Protein AF-A0A1Z4KX45-F1 (afdb_monomer)

Organism: NCBI:txid1973479

Foldseek 3Di:
DDPPPPPDDDDDDDDPVRVVVLVVVCVVVVNDSVVVVVVVVVVDDDPDPPPPDDPPDD

pLDDT: mean 81.47, std 18.09, range [42.72, 97.94]

Sequence (58 aa):
MNKKWAVKRITINLASNEAENLEKYCYQTGRPATDVIRELIRGLTTTKHDNTKHPTSI

Radius of gyration: 17.81 Å; Cα contacts (8 Å, |Δi|>4): 9; chains: 1; bounding box: 36×26×55 Å

InterPro domains:
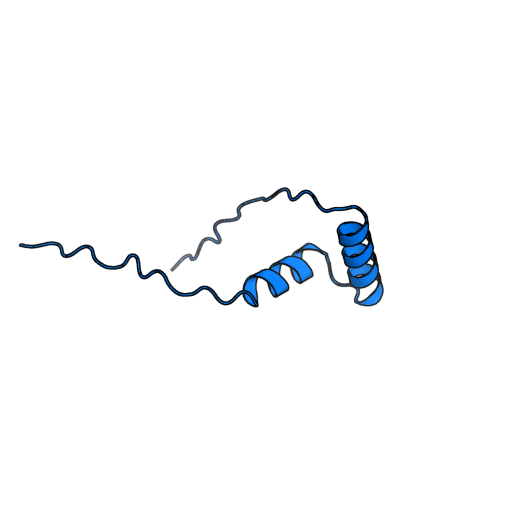  IPR010985 Ribbon-helix-helix [SSF47598] (4-45)

Solvent-accessible surface area (backbone atoms only — not comparable to full-atom values): 4063 Å² total; per-residue (Å²): 133,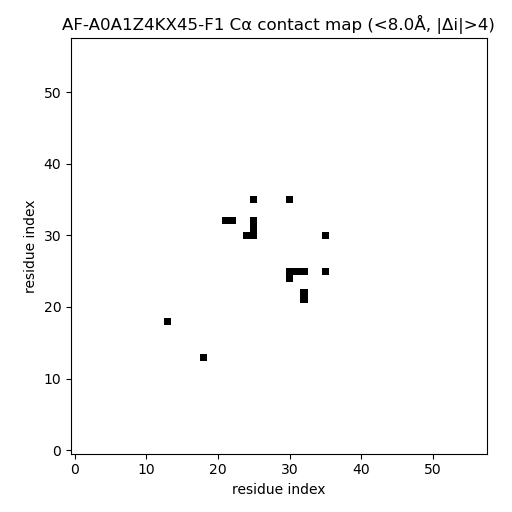86,80,71,72,83,84,72,89,80,88,80,90,67,57,71,69,56,47,51,52,51,51,53,51,24,65,76,69,72,46,56,66,70,57,56,53,52,49,55,59,69,67,56,82,73,80,79,78,78,84,82,78,79,81,81,78,129

Mean predicted aligned error: 10.43 Å

Nearest PDB structures (foldseek):
  7vp4-assembly2_F  TM=6.504E-01  e=3.436E+00  Arabidopsis thaliana

Structure (mmCIF, N/CA/C/O backbone):
data_AF-A0A1Z4KX45-F1
#
_entry.id   AF-A0A1Z4KX45-F1
#
loop_
_atom_site.group_PDB
_atom_site.id
_atom_site.type_symbol
_atom_site.label_atom_id
_atom_site.label_alt_id
_atom_site.label_comp_id
_atom_site.label_asym_id
_atom_site.label_entity_id
_atom_site.label_seq_id
_atom_site.pdbx_PDB_ins_code
_atom_site.Cartn_x
_atom_site.Cartn_y
_atom_site.Cartn_z
_atom_site.occupancy
_atom_site.B_iso_or_equiv
_atom_site.auth_seq_id
_atom_site.auth_comp_id
_atom_site.auth_asym_id
_atom_site.auth_atom_id
_atom_site.pdbx_PDB_model_num
ATOM 1 N N . MET A 1 1 ? -24.000 -12.220 -20.346 1.00 42.72 1 MET A N 1
ATOM 2 C CA . MET A 1 1 ? -22.942 -11.663 -21.221 1.00 42.72 1 MET A CA 1
ATOM 3 C C . MET A 1 1 ? -21.633 -11.661 -20.445 1.00 42.72 1 MET A C 1
ATOM 5 O O . MET A 1 1 ? -21.532 -10.995 -19.423 1.00 42.72 1 MET A O 1
ATOM 9 N N . ASN A 1 2 ? -20.690 -12.503 -20.864 1.00 49.34 2 ASN A N 1
ATOM 10 C CA . ASN A 1 2 ? -19.449 -12.808 -20.158 1.00 49.34 2 ASN A CA 1
ATOM 11 C C . ASN A 1 2 ? -18.511 -11.586 -20.235 1.00 49.34 2 ASN A C 1
ATOM 13 O O . ASN A 1 2 ? -17.740 -11.462 -21.186 1.00 49.34 2 ASN A O 1
ATOM 17 N N . LYS A 1 3 ? -18.597 -10.647 -19.279 1.00 51.31 3 LYS A N 1
ATOM 18 C CA . LYS A 1 3 ? -17.555 -9.626 -19.083 1.00 51.31 3 LYS A CA 1
ATOM 19 C C . LYS A 1 3 ? -16.322 -10.349 -18.541 1.00 51.31 3 LYS A C 1
ATOM 21 O O . LYS A 1 3 ? -16.030 -10.272 -17.354 1.00 51.31 3 LYS A O 1
ATOM 26 N N . LYS A 1 4 ? -15.641 -11.114 -19.402 1.00 51.88 4 LYS A N 1
ATOM 27 C CA . LYS A 1 4 ? -14.318 -11.675 -19.127 1.00 51.88 4 LYS A CA 1
ATOM 28 C C . LYS A 1 4 ? -13.452 -10.479 -18.762 1.00 51.88 4 LYS A C 1
ATOM 30 O O . LYS A 1 4 ? -13.111 -9.684 -19.634 1.00 51.88 4 LYS A O 1
ATOM 35 N N . TRP A 1 5 ? -13.177 -10.301 -17.473 1.00 62.31 5 TRP A N 1
ATOM 36 C CA . TRP A 1 5 ? -12.192 -9.333 -17.022 1.00 62.31 5 TRP A CA 1
ATOM 37 C C . TRP A 1 5 ? -10.943 -9.566 -17.868 1.00 62.31 5 TRP A C 1
ATOM 39 O O . TRP A 1 5 ? -10.433 -10.686 -17.917 1.00 62.31 5 TRP A O 1
ATOM 49 N N . ALA A 1 6 ? -10.493 -8.548 -18.599 1.00 70.25 6 ALA A N 1
ATOM 50 C CA . ALA A 1 6 ? -9.192 -8.601 -19.237 1.00 70.25 6 ALA A CA 1
ATOM 51 C C . ALA A 1 6 ? -8.170 -8.592 -18.099 1.00 70.25 6 ALA A C 1
ATOM 53 O O . ALA A 1 6 ? -7.760 -7.531 -17.632 1.00 70.25 6 ALA A O 1
ATOM 54 N N . VAL A 1 7 ? -7.842 -9.776 -17.576 1.00 72.50 7 VAL A N 1
ATOM 55 C CA . VAL A 1 7 ? -6.845 -9.930 -16.521 1.00 72.50 7 VAL A CA 1
ATOM 56 C C . VAL A 1 7 ? -5.496 -9.618 -17.157 1.00 72.50 7 VAL A C 1
ATOM 58 O O . VAL A 1 7 ? -4.859 -10.473 -17.765 1.00 72.50 7 VAL A O 1
ATOM 61 N N . LYS A 1 8 ? -5.090 -8.352 -17.072 1.00 81.94 8 LYS A N 1
ATOM 62 C CA . LYS A 1 8 ? -3.750 -7.896 -17.430 1.00 81.94 8 LYS A CA 1
ATOM 63 C C . LYS A 1 8 ? -2.913 -7.874 -16.158 1.00 81.94 8 LYS A C 1
ATOM 65 O O . LYS A 1 8 ? -3.300 -7.253 -15.172 1.00 81.94 8 LYS A O 1
ATOM 70 N N . ARG A 1 9 ? -1.776 -8.566 -16.181 1.00 87.19 9 ARG A N 1
ATOM 71 C CA . ARG A 1 9 ? -0.751 -8.442 -15.141 1.00 87.19 9 ARG A CA 1
ATOM 72 C C . ARG A 1 9 ? 0.083 -7.206 -15.449 1.00 87.19 9 ARG A C 1
ATOM 74 O O . ARG A 1 9 ? 0.489 -7.022 -16.594 1.00 87.19 9 ARG A O 1
ATOM 81 N N . ILE A 1 10 ? 0.309 -6.378 -14.439 1.00 86.88 10 ILE A N 1
ATOM 82 C CA . ILE A 1 10 ? 1.179 -5.208 -14.523 1.00 86.88 10 ILE A CA 1
ATOM 83 C C . ILE A 1 10 ? 2.289 -5.364 -13.489 1.00 86.88 10 ILE A C 1
ATOM 85 O O . ILE A 1 10 ? 2.024 -5.764 -12.357 1.00 86.88 10 ILE A O 1
ATOM 89 N N . THR A 1 11 ? 3.516 -5.062 -13.894 1.00 92.00 11 THR A N 1
ATOM 90 C CA . THR A 1 11 ? 4.643 -4.861 -12.982 1.00 92.00 11 THR A CA 1
ATOM 91 C C . THR A 1 11 ? 4.876 -3.363 -12.917 1.00 92.00 11 THR A C 1
ATOM 93 O O . THR A 1 11 ? 4.959 -2.716 -13.961 1.00 92.00 11 THR A O 1
ATOM 96 N N . ILE A 1 12 ? 4.944 -2.808 -11.712 1.00 90.00 12 ILE A N 1
ATOM 97 C CA . ILE A 1 12 ? 5.195 -1.385 -11.496 1.00 90.00 1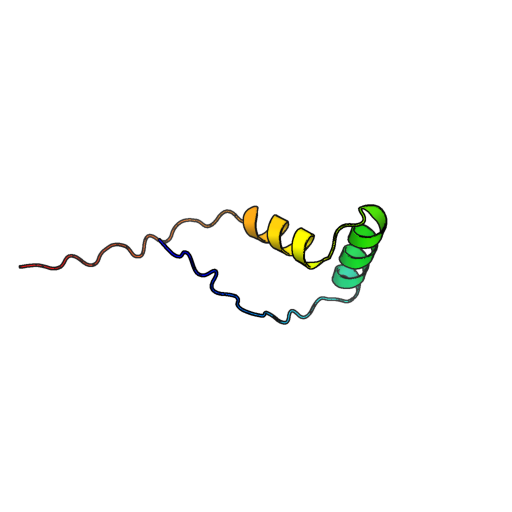2 ILE A CA 1
ATOM 98 C C . ILE A 1 12 ? 6.466 -1.236 -10.672 1.00 90.00 12 ILE A C 1
ATOM 100 O O . ILE A 1 12 ? 6.680 -1.983 -9.721 1.00 90.00 12 ILE A O 1
ATOM 104 N N . ASN A 1 13 ? 7.301 -0.278 -11.056 1.00 95.12 13 ASN A N 1
ATOM 105 C CA . ASN A 1 13 ? 8.430 0.139 -10.242 1.00 95.12 13 ASN A CA 1
ATOM 106 C C . ASN A 1 13 ? 7.956 1.284 -9.352 1.00 95.12 13 ASN A C 1
ATOM 108 O O . ASN A 1 13 ? 7.337 2.224 -9.847 1.00 95.12 13 ASN A O 1
ATOM 112 N N . LEU A 1 14 ? 8.243 1.184 -8.060 1.00 93.94 14 LEU A N 1
ATOM 113 C CA . LEU A 1 14 ? 7.942 2.207 -7.068 1.00 93.94 14 LEU A CA 1
ATOM 114 C C . LEU A 1 14 ? 9.257 2.757 -6.527 1.00 93.94 14 LEU A C 1
ATOM 116 O O . LEU A 1 14 ? 10.224 2.004 -6.366 1.00 93.94 14 LEU A O 1
ATOM 120 N N . ALA A 1 15 ? 9.296 4.051 -6.221 1.00 97.81 15 ALA A N 1
ATOM 121 C CA . ALA A 1 15 ? 10.385 4.589 -5.423 1.00 97.81 15 ALA A CA 1
ATOM 122 C C . ALA A 1 15 ? 10.355 3.958 -4.021 1.00 97.81 15 ALA A C 1
ATOM 124 O O . ALA A 1 15 ? 9.290 3.597 -3.516 1.00 97.81 15 ALA A O 1
ATOM 125 N N . SER A 1 16 ? 11.508 3.859 -3.356 1.00 96.88 16 SER A N 1
ATOM 126 C CA . SER A 1 16 ? 11.614 3.174 -2.057 1.00 96.88 16 SER A CA 1
ATOM 127 C C . SER A 1 16 ? 10.620 3.704 -1.015 1.00 96.88 16 SER A C 1
ATOM 129 O O . SER A 1 16 ? 9.977 2.920 -0.328 1.00 96.88 16 SER A O 1
ATOM 131 N N . ASN A 1 17 ? 10.423 5.027 -0.959 1.00 97.62 17 ASN A N 1
ATOM 132 C CA . ASN A 1 17 ? 9.443 5.663 -0.071 1.00 97.62 17 ASN A CA 1
ATOM 133 C C . ASN A 1 17 ? 7.989 5.283 -0.421 1.00 97.62 17 ASN A C 1
ATOM 135 O O . ASN A 1 17 ? 7.164 5.057 0.459 1.00 97.62 17 ASN A O 1
ATOM 139 N N . GLU A 1 18 ? 7.652 5.196 -1.708 1.00 96.12 18 GLU A N 1
ATOM 140 C CA . GLU A 1 18 ? 6.302 4.821 -2.150 1.0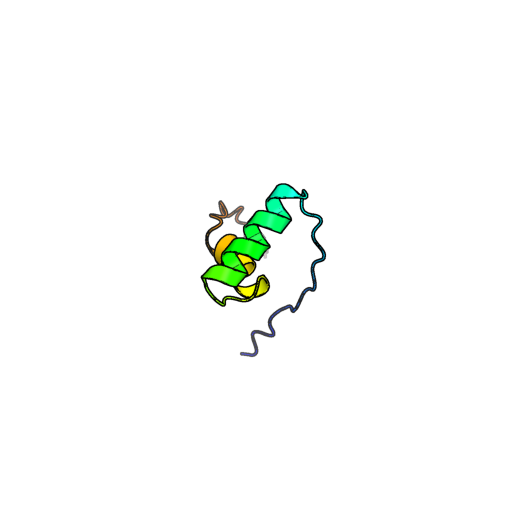0 96.12 18 GLU A CA 1
ATOM 141 C C . GLU A 1 18 ? 5.994 3.361 -1.799 1.00 96.12 18 GLU A C 1
ATOM 143 O O . GLU A 1 18 ? 4.901 3.060 -1.316 1.00 96.12 18 GLU A O 1
ATOM 148 N N . ALA A 1 19 ? 6.972 2.469 -1.990 1.00 96.12 19 ALA A N 1
ATOM 149 C CA . ALA A 1 19 ? 6.861 1.064 -1.614 1.00 96.12 19 ALA A CA 1
ATOM 150 C C . ALA A 1 19 ? 6.686 0.893 -0.096 1.00 96.12 19 ALA A C 1
ATOM 152 O O . ALA A 1 19 ? 5.777 0.184 0.334 1.00 96.12 19 ALA A O 1
ATOM 153 N N . GLU A 1 20 ? 7.493 1.592 0.709 1.00 97.75 20 GLU A N 1
ATOM 154 C CA . GLU A 1 20 ? 7.412 1.550 2.174 1.00 97.75 20 GLU A CA 1
ATOM 155 C C . GLU A 1 20 ? 6.057 2.063 2.686 1.00 97.75 20 GLU A C 1
ATOM 157 O O . GLU A 1 20 ? 5.443 1.461 3.569 1.00 97.75 20 GLU A O 1
ATOM 162 N N . ASN A 1 21 ? 5.546 3.154 2.109 1.00 97.38 21 ASN A N 1
ATOM 163 C CA . ASN A 1 21 ? 4.234 3.684 2.481 1.00 97.38 21 ASN A CA 1
ATOM 164 C C . ASN A 1 21 ? 3.104 2.709 2.135 1.00 97.38 21 ASN A C 1
ATOM 166 O O . ASN A 1 21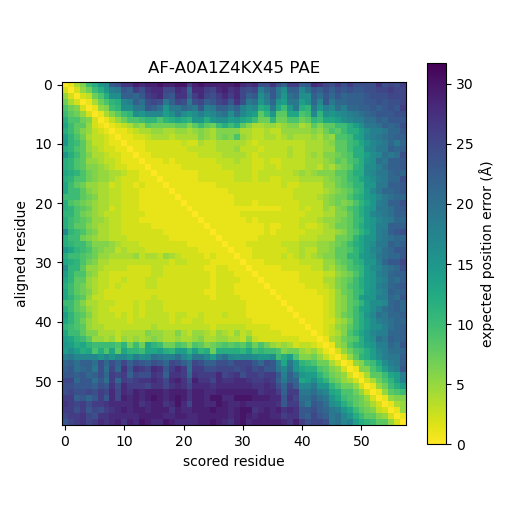 ? 2.201 2.503 2.951 1.00 97.38 21 ASN A O 1
ATOM 170 N N . LEU A 1 22 ? 3.158 2.084 0.953 1.00 96.00 22 LEU A N 1
ATOM 171 C CA . LEU A 1 22 ? 2.186 1.069 0.553 1.00 96.00 22 LEU A CA 1
ATOM 172 C C . LEU A 1 22 ? 2.221 -0.136 1.501 1.00 96.00 22 LEU A C 1
ATOM 174 O O . LEU A 1 22 ? 1.164 -0.596 1.933 1.00 96.00 22 LEU A O 1
ATOM 178 N N . GLU A 1 23 ? 3.411 -0.617 1.858 1.00 96.19 23 GLU A N 1
ATOM 179 C CA . GLU A 1 23 ? 3.590 -1.736 2.787 1.00 96.19 23 GLU A CA 1
ATOM 180 C C . GLU A 1 23 ? 3.024 -1.418 4.176 1.00 96.19 23 GLU A C 1
ATOM 182 O O . GLU A 1 23 ? 2.197 -2.177 4.689 1.00 96.19 23 GLU A O 1
ATOM 187 N N . LYS A 1 24 ? 3.379 -0.261 4.752 1.00 97.94 24 LYS A N 1
ATOM 188 C CA . LYS A 1 24 ? 2.857 0.188 6.055 1.00 97.94 24 LYS A CA 1
ATOM 189 C C . LYS A 1 24 ? 1.336 0.287 6.058 1.00 97.94 24 LYS A C 1
ATOM 191 O O . LYS A 1 24 ? 0.694 -0.184 6.996 1.00 97.94 24 LYS A O 1
ATOM 196 N N . TYR A 1 25 ? 0.749 0.868 5.014 1.00 97.44 25 TYR A N 1
ATOM 197 C CA . TYR A 1 25 ? -0.703 0.990 4.906 1.00 97.44 25 TYR A CA 1
ATOM 198 C C . TYR A 1 25 ? -1.386 -0.382 4.805 1.00 97.44 25 TYR A C 1
ATOM 200 O O . TYR A 1 25 ? -2.389 -0.632 5.480 1.00 97.44 25 TYR A O 1
ATOM 208 N N . CYS A 1 26 ? -0.831 -1.296 4.003 1.00 97.31 26 CYS A N 1
ATOM 209 C CA . CYS A 1 26 ? -1.338 -2.665 3.893 1.00 97.31 26 CYS A CA 1
ATOM 210 C C . CYS A 1 26 ? -1.258 -3.397 5.240 1.00 97.31 26 CYS A C 1
ATOM 212 O O . CYS A 1 26 ? -2.223 -4.048 5.636 1.00 97.31 26 CYS A O 1
ATOM 214 N N . TYR A 1 27 ? -0.153 -3.234 5.973 1.00 97.62 27 TYR A N 1
ATOM 215 C CA . TYR A 1 27 ? 0.027 -3.809 7.306 1.00 97.62 27 TYR A CA 1
ATOM 216 C C . TYR A 1 27 ? -0.999 -3.272 8.315 1.00 97.62 27 TYR A C 1
ATOM 218 O O . TYR A 1 27 ? -1.636 -4.050 9.020 1.00 97.62 27 TYR A O 1
ATOM 226 N N . GLN A 1 28 ? -1.209 -1.953 8.355 1.00 97.88 28 GLN A N 1
ATOM 227 C CA . GLN A 1 28 ? -2.147 -1.313 9.287 1.00 97.88 28 GLN A CA 1
ATOM 228 C C . GLN A 1 28 ? -3.609 -1.675 9.013 1.00 97.88 28 GLN A C 1
ATOM 230 O O . GLN A 1 28 ? -4.399 -1.817 9.943 1.00 97.88 28 GLN A O 1
ATOM 235 N N . THR A 1 29 ? -3.984 -1.795 7.740 1.00 96.44 29 THR A N 1
ATOM 236 C CA . THR A 1 29 ? -5.381 -2.015 7.335 1.00 96.44 29 THR A CA 1
ATOM 237 C C . THR A 1 29 ? -5.726 -3.485 7.105 1.00 96.44 29 THR A C 1
ATOM 239 O O . THR A 1 29 ? -6.899 -3.816 6.939 1.00 96.44 29 THR A O 1
ATOM 242 N N . GLY A 1 30 ? -4.722 -4.367 7.046 1.00 96.69 30 GLY A N 1
ATOM 243 C CA . GLY A 1 30 ? -4.878 -5.772 6.664 1.00 96.69 30 GLY A CA 1
ATOM 244 C C . GLY A 1 30 ? -5.266 -5.974 5.195 1.00 96.69 30 GLY A C 1
ATOM 245 O O . GLY A 1 30 ? -5.634 -7.080 4.797 1.00 96.69 30 GLY A O 1
ATOM 246 N N . ARG A 1 31 ? -5.222 -4.917 4.374 1.00 96.75 31 ARG A N 1
ATOM 247 C CA . ARG A 1 31 ? -5.624 -4.975 2.967 1.00 96.75 31 ARG A CA 1
ATOM 248 C C . ARG A 1 31 ? -4.453 -5.402 2.088 1.00 96.75 31 ARG A C 1
ATOM 250 O O . ARG A 1 31 ? -3.344 -4.905 2.267 1.00 96.75 31 ARG A O 1
ATOM 257 N N . PRO A 1 32 ? -4.676 -6.256 1.078 1.00 95.75 32 PRO A N 1
ATOM 258 C CA . PRO A 1 32 ? -3.627 -6.592 0.130 1.00 95.75 32 PRO A CA 1
ATOM 259 C C . PRO A 1 32 ? -3.333 -5.400 -0.789 1.00 95.75 32 PRO A C 1
ATOM 261 O O . PRO A 1 32 ? -4.249 -4.716 -1.253 1.00 95.75 32 PRO A O 1
ATOM 264 N N . ALA A 1 33 ? -2.062 -5.219 -1.157 1.00 94.00 33 ALA A N 1
ATOM 265 C CA . ALA A 1 33 ? -1.614 -4.135 -2.039 1.00 94.00 33 ALA A CA 1
ATOM 266 C C . ALA A 1 33 ? -2.419 -4.044 -3.349 1.00 94.00 33 ALA A C 1
ATOM 268 O O . ALA A 1 33 ? -2.722 -2.957 -3.832 1.00 94.00 33 ALA A O 1
ATOM 269 N N . THR A 1 34 ? -2.845 -5.188 -3.896 1.00 92.56 34 THR A N 1
ATOM 270 C CA . THR A 1 34 ? -3.666 -5.233 -5.118 1.00 92.56 34 THR A CA 1
ATOM 271 C C . THR A 1 34 ? -5.031 -4.558 -4.935 1.00 92.56 34 THR A C 1
ATOM 273 O O . THR A 1 34 ? -5.528 -3.927 -5.869 1.00 92.56 34 THR A O 1
ATOM 276 N N . ASP A 1 35 ? -5.657 -4.681 -3.761 1.00 93.50 35 ASP A N 1
ATOM 277 C CA . ASP A 1 35 ? -6.939 -4.025 -3.480 1.00 93.50 35 ASP A CA 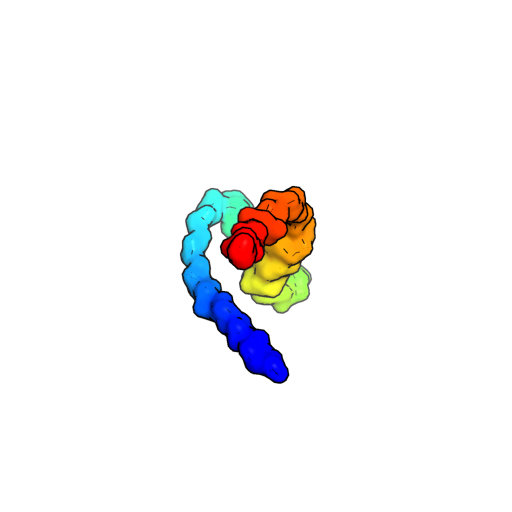1
ATOM 278 C C . ASP A 1 35 ? -6.772 -2.519 -3.350 1.00 93.50 35 ASP A C 1
ATOM 280 O O . ASP A 1 35 ? -7.551 -1.776 -3.946 1.00 93.50 35 ASP A O 1
ATOM 284 N N . VAL A 1 36 ? -5.730 -2.097 -2.631 1.00 94.88 36 VAL A N 1
ATOM 285 C CA . VAL A 1 36 ? -5.381 -0.685 -2.446 1.00 94.88 36 VAL A CA 1
ATOM 286 C C . VAL A 1 36 ? -5.124 -0.029 -3.803 1.00 94.88 36 VAL A C 1
ATOM 288 O O . VAL A 1 36 ? -5.774 0.953 -4.151 1.00 94.88 36 VAL A O 1
ATOM 291 N N . ILE A 1 37 ? -4.267 -0.629 -4.635 1.00 93.00 37 ILE A N 1
ATOM 292 C CA . ILE A 1 37 ? -3.961 -0.124 -5.981 1.00 93.00 37 ILE A CA 1
ATOM 293 C C . ILE A 1 37 ? -5.224 -0.079 -6.855 1.00 93.00 37 ILE A C 1
ATOM 295 O O . ILE A 1 37 ? -5.464 0.914 -7.539 1.00 93.00 37 ILE A O 1
ATOM 299 N N . ARG A 1 38 ? -6.073 -1.118 -6.827 1.00 91.31 38 ARG A N 1
ATOM 300 C CA . ARG A 1 38 ? -7.332 -1.125 -7.596 1.00 91.31 38 ARG A CA 1
ATOM 301 C C . ARG A 1 38 ? -8.295 -0.028 -7.163 1.00 91.31 38 ARG A C 1
ATOM 303 O O . ARG A 1 38 ? -9.017 0.497 -8.007 1.00 91.31 38 ARG A O 1
ATOM 310 N N . GLU A 1 39 ? -8.361 0.269 -5.874 1.00 93.00 39 GLU A N 1
ATOM 311 C CA . GLU A 1 39 ? -9.192 1.352 -5.356 1.00 93.00 39 GLU A CA 1
ATOM 312 C C . GLU A 1 39 ? -8.685 2.713 -5.825 1.00 93.00 39 GLU A C 1
ATOM 314 O O . GLU A 1 39 ? -9.465 3.480 -6.387 1.00 93.00 39 GLU A O 1
ATOM 319 N N . LEU A 1 40 ? -7.378 2.960 -5.713 1.00 91.50 40 LEU A N 1
ATOM 320 C CA . LEU A 1 40 ? -6.757 4.192 -6.201 1.00 91.50 40 LEU A CA 1
ATOM 321 C C . LEU A 1 40 ? -6.990 4.387 -7.703 1.00 91.50 40 LEU A C 1
ATOM 323 O O . LEU A 1 40 ? -7.390 5.468 -8.123 1.00 91.50 40 LEU A O 1
ATOM 327 N N . ILE A 1 41 ? -6.841 3.324 -8.505 1.00 90.94 41 ILE A N 1
ATOM 328 C CA . ILE A 1 41 ? -7.129 3.358 -9.948 1.00 90.94 41 ILE A CA 1
ATOM 329 C C . ILE A 1 41 ? -8.597 3.720 -10.220 1.00 90.94 41 ILE A C 1
ATOM 331 O O . ILE A 1 41 ? -8.873 4.484 -11.141 1.00 90.94 41 ILE A O 1
ATOM 335 N N . ARG A 1 42 ? -9.551 3.193 -9.440 1.00 88.62 42 ARG A N 1
ATOM 336 C CA . ARG A 1 42 ? -10.985 3.519 -9.593 1.00 88.62 42 ARG A CA 1
ATOM 337 C C . ARG A 1 42 ? -11.310 4.961 -9.212 1.00 88.62 42 ARG A C 1
ATOM 339 O O . ARG A 1 42 ? -12.288 5.496 -9.723 1.00 88.62 42 ARG A O 1
ATOM 346 N N . GLY A 1 43 ? -10.516 5.560 -8.327 1.00 91.19 43 GLY A N 1
ATOM 347 C CA . GLY A 1 43 ? -10.627 6.967 -7.952 1.00 91.19 43 GLY A CA 1
ATOM 348 C C . GLY A 1 43 ? -10.090 7.936 -9.008 1.00 91.19 43 GLY A C 1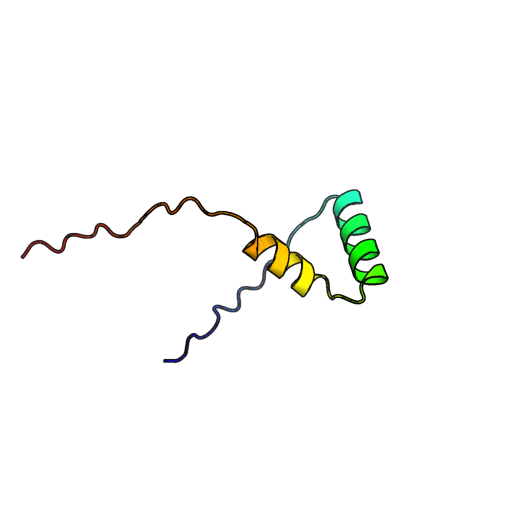
ATOM 349 O O . GLY A 1 43 ? -10.369 9.130 -8.920 1.00 91.19 43 GLY A O 1
ATOM 350 N N . LEU A 1 44 ? -9.347 7.457 -10.015 1.00 90.31 44 LEU A N 1
ATOM 351 C CA . LEU A 1 44 ? -8.849 8.305 -11.096 1.00 90.31 44 LEU A CA 1
ATOM 352 C C . LEU A 1 44 ? -10.014 8.777 -11.976 1.00 90.31 44 LEU A C 1
ATOM 354 O O . LEU A 1 44 ? -10.712 7.976 -12.602 1.00 90.31 44 LEU A O 1
ATOM 358 N N . THR A 1 45 ? -10.210 10.090 -12.068 1.00 86.56 45 THR A N 1
ATOM 359 C CA . THR A 1 45 ? -11.167 10.686 -12.999 1.00 86.56 45 THR A CA 1
ATOM 360 C C . THR A 1 45 ? -10.568 10.693 -14.402 1.00 86.56 45 THR A C 1
ATOM 362 O O . THR A 1 45 ? -9.643 11.437 -14.714 1.00 86.56 45 THR A O 1
ATOM 365 N N . THR A 1 46 ? -11.094 9.855 -15.293 1.00 82.00 46 THR A N 1
ATOM 366 C CA . THR A 1 46 ? -10.744 9.941 -16.712 1.00 82.00 46 THR A CA 1
ATOM 367 C C . THR A 1 46 ? -11.629 10.998 -17.360 1.00 82.00 46 THR A C 1
ATOM 369 O O . THR A 1 46 ? -12.846 10.802 -17.454 1.00 82.00 46 THR A O 1
ATOM 372 N N . THR A 1 47 ? -11.058 12.099 -17.848 1.00 70.62 47 THR A N 1
ATOM 373 C CA . THR A 1 47 ? -11.739 12.901 -18.868 1.00 70.62 47 THR A CA 1
ATOM 374 C C . THR A 1 47 ? -11.967 11.972 -20.057 1.00 70.62 47 THR A C 1
ATOM 376 O O . THR A 1 47 ? -11.021 11.468 -20.658 1.00 70.62 47 THR A O 1
ATOM 379 N N . LYS A 1 48 ? -13.227 11.625 -20.343 1.00 60.41 48 LYS A N 1
ATOM 380 C CA . LYS A 1 48 ? -13.554 10.806 -21.514 1.00 60.41 48 LYS A CA 1
ATOM 381 C C . LYS A 1 48 ? -13.015 11.525 -22.752 1.00 60.41 48 LYS A C 1
ATOM 383 O O . LYS A 1 48 ? -13.626 12.485 -23.208 1.00 60.41 48 LYS A O 1
ATOM 388 N N . HIS A 1 49 ? -11.917 11.041 -23.326 1.00 55.41 49 HIS A N 1
ATOM 389 C CA . HIS A 1 49 ? -11.723 11.204 -24.755 1.00 55.41 49 HIS A CA 1
ATOM 390 C C . HIS A 1 49 ? -12.676 10.207 -25.412 1.00 55.41 49 HIS A C 1
ATOM 392 O O . HIS A 1 49 ? -12.419 9.003 -25.464 1.0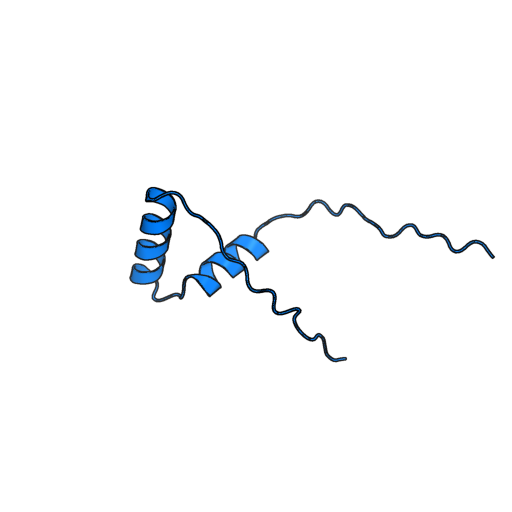0 55.41 49 HIS A O 1
ATOM 398 N N . ASP A 1 50 ? -13.847 10.708 -25.788 1.00 55.16 50 ASP A N 1
ATOM 399 C CA . ASP A 1 50 ? -14.848 9.974 -26.543 1.00 55.16 50 ASP A CA 1
ATOM 400 C C . ASP A 1 50 ? -14.234 9.545 -27.885 1.00 55.16 50 ASP A C 1
ATOM 402 O O . ASP A 1 50 ? -14.110 10.340 -28.810 1.00 55.16 50 ASP A O 1
ATOM 406 N N . ASN A 1 51 ? -13.788 8.291 -27.985 1.00 55.25 51 ASN A N 1
ATOM 407 C CA . ASN A 1 51 ? -13.372 7.697 -29.257 1.00 55.25 51 ASN A CA 1
ATOM 408 C C . ASN A 1 51 ? -14.571 7.082 -30.010 1.00 55.25 51 ASN A C 1
ATOM 410 O O . ASN A 1 51 ? -14.396 6.162 -30.807 1.00 55.25 51 ASN A O 1
ATOM 414 N N . THR A 1 52 ? -15.801 7.545 -29.749 1.00 54.22 52 THR A N 1
ATOM 415 C CA . THR A 1 52 ? -17.014 7.088 -30.440 1.00 54.22 52 THR A CA 1
ATOM 416 C C . THR A 1 52 ? -17.488 8.112 -31.461 1.00 54.22 52 THR A C 1
ATOM 418 O O . THR A 1 52 ? -18.598 8.625 -31.400 1.00 54.22 52 THR A O 1
ATOM 421 N N . LYS A 1 53 ? -16.661 8.362 -32.480 1.00 48.75 53 LYS A N 1
ATOM 422 C CA . LYS A 1 53 ? -17.152 8.874 -33.766 1.00 48.75 53 LYS A CA 1
ATOM 423 C C . LYS A 1 53 ? -16.525 8.093 -34.913 1.00 48.75 53 LYS A C 1
ATOM 425 O O . LYS A 1 53 ? -15.598 8.556 -35.565 1.00 48.75 53 LYS A O 1
ATOM 430 N N . HIS A 1 54 ? -17.060 6.904 -35.164 1.00 51.56 54 HIS A N 1
ATOM 431 C CA . HIS A 1 54 ? -17.008 6.312 -36.494 1.00 51.56 54 HIS A CA 1
ATOM 432 C C . HIS A 1 54 ? -18.407 6.471 -37.104 1.00 51.56 54 HIS A C 1
ATOM 434 O O . HIS A 1 54 ? -19.287 5.668 -36.795 1.00 51.56 54 HIS A O 1
ATOM 440 N N . PRO A 1 55 ? -18.682 7.533 -37.882 1.00 53.66 55 PRO A N 1
ATOM 441 C CA . PRO A 1 55 ? -19.862 7.541 -38.724 1.00 53.66 55 PRO A CA 1
ATOM 442 C C . PRO A 1 55 ? -19.605 6.551 -39.861 1.00 53.66 55 PRO A C 1
ATOM 444 O O . PRO A 1 55 ? -18.807 6.805 -40.760 1.00 53.66 55 PRO A O 1
ATOM 447 N N . THR A 1 56 ? -20.250 5.391 -39.799 1.00 58.09 56 THR A N 1
ATOM 448 C CA . THR A 1 56 ? -20.439 4.562 -40.986 1.00 58.09 56 THR A CA 1
ATOM 449 C C . THR A 1 56 ? -21.410 5.326 -41.885 1.00 58.09 56 THR A C 1
ATOM 451 O O . THR A 1 56 ? -22.615 5.310 -41.647 1.00 58.09 56 THR A O 1
ATOM 454 N N . SER A 1 57 ? -20.880 6.080 -42.848 1.00 57.44 57 SER A N 1
ATOM 455 C CA . SER A 1 57 ? -21.692 6.646 -43.925 1.00 57.44 57 SER A CA 1
ATOM 456 C C . SER A 1 57 ? -22.085 5.516 -44.874 1.00 57.44 57 SER A C 1
ATOM 458 O O . SER A 1 57 ? -21.213 4.804 -45.375 1.00 57.44 57 SER A O 1
ATOM 460 N N . ILE A 1 58 ? -23.398 5.344 -45.033 1.00 58.53 58 ILE A N 1
ATOM 461 C CA . ILE A 1 58 ? -24.048 4.559 -46.092 1.00 58.53 58 ILE A CA 1
ATOM 462 C C . ILE A 1 58 ? -23.843 5.261 -47.433 1.00 58.53 58 ILE A C 1
ATOM 464 O O . ILE A 1 58 ? -23.908 6.513 -47.438 1.00 58.53 58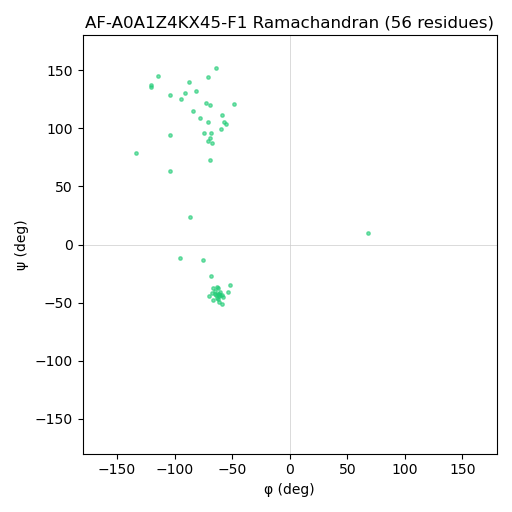 ILE A O 1
#

Secondary structure (DSSP, 8-state):
---------------HHHHHHHHHHHHHH---HHHHHHHHHHH---------------